Protein AF-A0A8B9MVV4-F1 (afdb_monomer)

Radius of gyration: 29.39 Å; Cα contacts (8 Å, |Δi|>4): 61; chains: 1; bounding box: 58×36×78 Å

Structure (mmCIF, N/CA/C/O backbone):
data_AF-A0A8B9MVV4-F1
#
_entry.id   AF-A0A8B9MVV4-F1
#
loop_
_atom_site.group_PDB
_atom_site.id
_atom_site.type_symbol
_atom_site.label_atom_id
_atom_site.label_alt_id
_atom_site.label_comp_id
_atom_site.label_asym_id
_atom_site.label_entity_id
_atom_site.label_seq_id
_atom_site.pdbx_PDB_ins_code
_atom_site.Cartn_x
_atom_site.Cartn_y
_atom_site.Cartn_z
_atom_site.occupancy
_atom_site.B_iso_or_equiv
_atom_site.auth_seq_id
_atom_site.auth_comp_id
_atom_site.auth_asym_id
_atom_site.auth_atom_id
_atom_site.pdbx_PDB_model_num
ATOM 1 N N . MET A 1 1 ? -21.402 -12.795 47.876 1.00 35.38 1 MET A N 1
ATOM 2 C CA . MET A 1 1 ? -22.005 -12.929 49.223 1.00 35.38 1 MET A CA 1
ATOM 3 C C . MET A 1 1 ? -21.713 -11.626 49.949 1.00 35.38 1 MET A C 1
ATOM 5 O O . MET A 1 1 ? -20.552 -11.288 50.046 1.00 35.38 1 MET A O 1
ATOM 9 N N . GLY A 1 2 ? -22.643 -10.791 50.373 1.00 35.59 2 GLY A N 1
ATOM 10 C CA . GLY A 1 2 ? -24.086 -10.889 50.418 1.00 35.59 2 GLY A CA 1
ATOM 11 C C . GLY A 1 2 ? -24.677 -9.479 50.414 1.00 35.59 2 GLY A C 1
ATOM 12 O O . GLY A 1 2 ? -23.996 -8.486 50.653 1.00 35.59 2 GLY A O 1
ATOM 13 N N . MET A 1 3 ? -25.947 -9.446 50.053 1.00 37.88 3 MET A N 1
ATOM 14 C CA . MET A 1 3 ? -26.803 -8.289 49.876 1.00 37.88 3 MET A CA 1
ATOM 15 C C . MET A 1 3 ? -27.311 -7.856 51.255 1.00 37.88 3 MET A C 1
ATOM 17 O O . MET A 1 3 ? -27.987 -8.641 51.911 1.00 37.88 3 MET A O 1
ATOM 21 N N . MET A 1 4 ? -26.998 -6.637 51.698 1.00 33.59 4 MET A N 1
ATOM 22 C CA . MET A 1 4 ? -27.640 -6.026 52.868 1.00 33.59 4 MET A CA 1
ATOM 23 C C . MET A 1 4 ? -28.359 -4.752 52.424 1.00 33.59 4 MET A C 1
ATOM 25 O O . MET A 1 4 ? -27.831 -3.645 52.463 1.00 33.59 4 MET A O 1
ATOM 29 N N . THR A 1 5 ? -29.588 -4.942 51.959 1.00 41.31 5 THR A N 1
ATOM 30 C CA . THR A 1 5 ? -30.628 -3.915 51.907 1.00 41.31 5 THR A CA 1
ATOM 31 C C . THR A 1 5 ? -31.073 -3.570 53.325 1.00 41.31 5 THR A C 1
ATOM 33 O O . THR A 1 5 ? -31.538 -4.446 54.051 1.00 41.31 5 THR A O 1
ATOM 36 N N . LEU A 1 6 ? -30.998 -2.292 53.693 1.00 39.06 6 LEU A N 1
ATOM 37 C CA . LEU A 1 6 ? -31.708 -1.724 54.837 1.00 39.06 6 LEU A CA 1
ATOM 38 C C . LEU A 1 6 ? -32.507 -0.513 54.348 1.00 39.06 6 LEU A C 1
ATOM 40 O O . LEU A 1 6 ? -31.968 0.559 54.084 1.00 39.06 6 LEU A O 1
ATOM 44 N N . LEU A 1 7 ? -33.810 -0.739 54.183 1.00 37.72 7 LEU A N 1
ATOM 45 C CA . LEU A 1 7 ? -34.827 0.281 53.955 1.00 37.72 7 LEU A CA 1
ATOM 46 C C . LEU A 1 7 ? -35.081 1.013 55.280 1.00 37.72 7 LEU A C 1
ATOM 48 O O . LEU A 1 7 ? -35.816 0.525 56.133 1.00 37.72 7 LEU A O 1
ATOM 52 N N . GLY A 1 8 ? -34.454 2.176 55.451 1.00 33.09 8 GLY A N 1
ATOM 53 C CA . GLY A 1 8 ? -34.800 3.143 56.490 1.00 33.09 8 GLY A CA 1
ATOM 54 C C . GLY A 1 8 ? -35.800 4.159 55.945 1.00 33.09 8 GLY A C 1
ATOM 55 O O . GLY A 1 8 ? -35.420 5.081 55.227 1.00 33.09 8 GLY A O 1
ATOM 56 N N . LEU A 1 9 ? -37.081 3.977 56.266 1.00 41.81 9 LEU A N 1
ATOM 57 C CA . LEU A 1 9 ? -38.145 4.948 56.010 1.00 41.81 9 LEU A CA 1
ATOM 58 C C . LEU A 1 9 ? -37.941 6.174 56.915 1.00 41.81 9 LEU A C 1
ATOM 60 O O . LEU A 1 9 ? -38.145 6.090 58.123 1.00 41.81 9 LEU A O 1
ATOM 64 N N . CYS A 1 10 ? -37.571 7.314 56.328 1.00 36.19 10 CYS A N 1
ATOM 65 C CA . CYS A 1 10 ? -37.715 8.623 56.958 1.00 36.19 10 CYS A CA 1
ATOM 66 C C . CYS A 1 10 ? -38.804 9.395 56.208 1.00 36.19 10 CYS A C 1
ATOM 68 O O . CYS A 1 10 ? -38.612 9.850 55.080 1.00 36.19 10 CYS A O 1
ATOM 70 N N . SER A 1 11 ? -39.977 9.476 56.829 1.00 40.47 11 SER A N 1
ATOM 71 C CA . SER A 1 11 ? -41.088 10.312 56.393 1.00 40.47 11 SER A CA 1
ATOM 72 C C . SER A 1 11 ? -40.770 11.781 56.664 1.00 40.47 11 SER A C 1
ATOM 74 O O . SER A 1 11 ? -40.841 12.230 57.803 1.00 40.47 11 SER A O 1
ATOM 76 N N . SER A 1 12 ? -40.515 12.553 55.613 1.00 42.12 12 SER A N 1
ATOM 77 C CA . SER A 1 12 ? -40.956 13.945 55.530 1.00 42.12 12 SER A CA 1
ATOM 78 C C . SER A 1 12 ? -41.111 14.338 54.062 1.00 42.12 12 SER A C 1
ATOM 80 O O . SER A 1 12 ? -40.261 14.104 53.206 1.00 42.12 12 SER A O 1
ATOM 82 N N . MET A 1 13 ? -42.298 14.844 53.756 1.00 46.41 13 MET A N 1
ATOM 83 C CA . MET A 1 13 ? -42.732 15.254 52.433 1.00 46.41 13 MET A CA 1
ATOM 84 C C . MET A 1 13 ? -41.881 16.417 51.917 1.00 46.41 13 MET A C 1
ATOM 86 O O . MET A 1 13 ? -41.660 17.389 52.632 1.00 46.41 13 MET A O 1
ATOM 90 N N . GLY A 1 14 ? -41.521 16.347 50.634 1.00 44.88 14 GLY A N 1
ATOM 91 C CA . GLY A 1 14 ? -41.168 17.521 49.838 1.00 44.88 14 GLY A CA 1
ATOM 92 C C . GLY A 1 14 ? -39.719 17.576 49.376 1.00 44.88 14 GLY A C 1
ATOM 93 O O . GLY A 1 14 ? -38.951 18.344 49.931 1.00 44.88 14 GLY A O 1
ATOM 94 N N . LEU A 1 15 ? -39.383 16.805 48.330 1.00 48.16 15 LEU A N 1
ATOM 95 C CA . LEU A 1 15 ? -38.441 17.190 47.251 1.00 48.16 15 LEU A CA 1
ATOM 96 C C . LEU A 1 15 ? -38.284 16.120 46.141 1.00 48.16 15 LEU A C 1
ATOM 98 O O . LEU A 1 15 ? -37.352 16.185 45.349 1.00 48.16 15 LEU A O 1
ATOM 102 N N . LEU A 1 16 ? -39.222 15.176 45.988 1.00 45.28 16 LEU A N 1
ATOM 103 C CA . LEU A 1 16 ? -39.351 14.369 44.760 1.00 45.28 16 LEU A CA 1
ATOM 104 C C . LEU A 1 16 ? -40.323 15.038 43.783 1.00 45.28 16 LEU A C 1
ATOM 106 O O . LEU A 1 16 ? -41.307 14.453 43.344 1.00 45.28 16 LEU A O 1
ATOM 110 N N . SER A 1 17 ? -40.050 16.296 43.456 1.00 45.25 17 SER A N 1
ATOM 111 C CA . SER A 1 17 ? -40.794 17.020 42.433 1.00 45.25 17 SER A CA 1
ATOM 112 C C . SER A 1 17 ? -39.793 17.609 41.458 1.00 45.25 17 SER A C 1
ATOM 114 O O . SER A 1 17 ? -39.168 18.623 41.747 1.00 45.25 17 SER A O 1
ATOM 116 N N . ARG A 1 18 ? -39.737 16.995 40.270 1.00 49.41 18 ARG A N 1
ATOM 117 C CA . ARG A 1 18 ? -39.086 17.482 39.042 1.00 49.41 18 ARG A CA 1
ATOM 118 C C . ARG A 1 18 ? -37.600 17.147 38.874 1.00 49.41 18 ARG A C 1
ATOM 120 O O . ARG A 1 18 ? -36.783 18.035 38.666 1.00 49.41 18 ARG A O 1
ATOM 127 N N . ILE A 1 19 ? -37.284 15.863 38.708 1.00 49.56 19 ILE A N 1
ATOM 128 C CA . ILE A 1 19 ? -36.393 15.540 37.584 1.00 49.56 19 ILE A CA 1
ATOM 129 C C . ILE A 1 19 ? -37.280 15.697 36.349 1.00 49.56 19 ILE A C 1
ATOM 131 O O . ILE A 1 19 ? -37.978 14.766 35.952 1.00 49.56 19 ILE A O 1
ATOM 135 N N . SER A 1 20 ? -37.369 16.916 35.805 1.00 53.00 20 SER A N 1
ATOM 136 C CA . SER A 1 20 ? -37.870 17.040 34.445 1.00 53.00 20 SER A CA 1
ATOM 137 C C . SER A 1 20 ? -36.875 16.259 33.602 1.00 53.00 20 SER A C 1
ATOM 139 O O . SER A 1 20 ? -35.689 16.583 33.549 1.00 53.00 20 SER A O 1
ATOM 141 N N . VAL A 1 21 ? -37.327 15.151 33.021 1.00 55.59 21 VAL A N 1
ATOM 142 C CA . VAL A 1 21 ? -36.571 14.485 31.970 1.00 55.59 21 VAL A CA 1
ATOM 143 C C . VAL A 1 21 ? -36.542 15.494 30.832 1.00 55.59 21 VAL A C 1
ATOM 145 O O . VAL A 1 21 ? -37.480 15.608 30.046 1.00 55.59 21 VAL A O 1
ATOM 148 N N . THR A 1 22 ? -35.525 16.351 30.842 1.00 55.16 22 THR A N 1
ATOM 149 C CA . THR A 1 22 ? -35.346 17.335 29.790 1.00 55.16 22 THR A CA 1
ATOM 150 C C . THR A 1 22 ? -35.093 16.559 28.499 1.00 55.16 22 THR A C 1
ATOM 152 O O . THR A 1 22 ? -34.441 15.510 28.533 1.00 55.16 22 THR A O 1
ATOM 155 N N . PRO A 1 23 ? -35.574 17.033 27.341 1.00 59.12 23 PRO A N 1
ATOM 156 C CA . PRO A 1 23 ? -35.269 16.388 26.067 1.00 59.12 23 PRO A CA 1
ATOM 157 C C . PRO A 1 23 ? -33.750 16.238 25.852 1.00 59.12 23 PRO A C 1
ATOM 159 O O . PRO A 1 23 ? -33.318 15.260 25.252 1.00 59.12 23 PRO A O 1
ATOM 162 N N . ALA A 1 24 ? -32.934 17.121 26.445 1.00 59.62 24 ALA A N 1
ATOM 163 C CA . ALA A 1 24 ? -31.477 17.001 26.491 1.00 59.62 24 ALA A CA 1
ATOM 164 C C . ALA A 1 24 ? -30.989 15.751 27.254 1.00 59.62 24 ALA A C 1
ATOM 166 O O . ALA A 1 24 ? -30.082 15.066 26.786 1.00 59.62 24 ALA A O 1
ATOM 167 N N . SER A 1 25 ? -31.613 15.404 28.386 1.00 62.97 25 SER A N 1
ATOM 168 C CA . SER A 1 25 ? -31.305 14.184 29.147 1.00 62.97 25 SER A CA 1
ATOM 169 C C . SER A 1 25 ? -31.607 12.914 28.342 1.00 62.97 25 SER A C 1
ATOM 171 O O . SER A 1 25 ? -30.792 11.996 28.334 1.00 62.97 25 SER A O 1
ATOM 173 N N . CYS A 1 26 ? -32.725 12.870 27.606 1.00 61.00 26 CYS A N 1
ATOM 174 C CA . CYS A 1 26 ? -33.026 11.753 26.699 1.00 61.00 26 CYS A CA 1
ATOM 175 C C . CYS A 1 26 ? -32.050 11.672 25.517 1.00 61.00 26 CYS A C 1
ATOM 177 O O . CYS A 1 26 ? -31.640 10.579 25.134 1.00 61.00 26 CYS A O 1
ATOM 179 N N . VAL A 1 27 ? -31.651 12.815 24.952 1.00 61.66 27 VAL A N 1
ATOM 180 C CA . VAL A 1 27 ? -30.677 12.878 23.852 1.00 61.66 27 VAL A CA 1
ATOM 181 C C . VAL A 1 27 ? -29.310 12.346 24.292 1.00 61.66 27 VAL A C 1
ATOM 183 O O . VAL A 1 27 ? -28.719 11.536 23.583 1.00 61.66 27 VAL A O 1
ATOM 186 N N . MET A 1 28 ? -28.835 12.710 25.486 1.00 64.38 28 MET A N 1
ATOM 187 C CA . MET A 1 28 ? -27.584 12.177 26.045 1.00 64.38 28 MET A CA 1
ATOM 188 C C . MET A 1 28 ? -27.641 10.661 26.264 1.00 64.38 28 MET A C 1
ATOM 190 O O . MET A 1 28 ? -26.665 9.964 25.995 1.00 64.38 28 MET A O 1
ATOM 194 N N . ILE A 1 29 ? -28.795 10.132 26.683 1.00 64.38 29 ILE A N 1
ATOM 195 C CA . ILE A 1 29 ? -29.003 8.684 26.803 1.00 64.38 29 ILE A CA 1
ATOM 196 C C . ILE A 1 29 ? -28.882 8.013 25.428 1.00 64.38 29 ILE A C 1
ATOM 198 O O . ILE A 1 29 ? -28.180 7.013 25.324 1.00 64.38 29 ILE A O 1
ATOM 202 N N . LEU A 1 30 ? -29.464 8.579 24.361 1.00 61.25 30 LEU A N 1
ATOM 203 C CA . LEU A 1 30 ? -29.365 8.038 22.994 1.00 61.25 30 LEU A CA 1
ATOM 204 C C . LEU A 1 30 ? -27.920 7.975 22.462 1.00 61.25 30 LEU A C 1
ATOM 206 O O . LEU A 1 30 ? -27.578 7.016 21.766 1.00 61.25 30 LEU A O 1
ATOM 210 N N . PHE A 1 31 ? -27.070 8.947 22.812 1.00 60.59 31 PHE A N 1
ATOM 211 C CA . PHE A 1 31 ? -25.642 8.929 22.465 1.00 60.59 31 PHE A CA 1
ATOM 212 C C . PHE A 1 31 ? -24.868 7.812 23.185 1.00 60.59 31 PHE A C 1
ATOM 214 O O . PHE A 1 31 ? -23.970 7.223 22.589 1.00 60.59 31 PHE A O 1
ATOM 221 N N . LEU A 1 32 ? -25.238 7.467 24.424 1.00 60.16 32 LEU A N 1
ATOM 222 C CA . LEU A 1 32 ? -24.578 6.410 25.202 1.00 60.16 32 LEU A CA 1
ATOM 223 C C . LEU A 1 32 ? -24.934 4.988 24.729 1.00 60.16 32 LEU A C 1
ATOM 225 O O . LEU A 1 32 ? -24.124 4.076 24.883 1.00 60.16 32 LEU A O 1
ATOM 229 N N . VAL A 1 33 ? -26.117 4.774 24.135 1.00 60.88 33 VAL A N 1
ATOM 230 C CA . VAL A 1 33 ? -26.558 3.430 23.691 1.00 60.88 33 VAL A CA 1
ATOM 231 C C . VAL A 1 33 ? -26.022 3.034 22.312 1.00 60.88 33 VAL A C 1
ATOM 233 O O . VAL A 1 33 ? -26.017 1.852 21.970 1.00 60.88 33 VAL A O 1
ATOM 236 N N . LYS A 1 34 ? -25.564 3.993 21.500 1.00 58.06 34 LYS A N 1
ATOM 237 C CA . LYS A 1 34 ? -25.038 3.733 20.151 1.00 58.06 34 LYS A CA 1
ATOM 238 C C . LYS A 1 34 ? -23.518 3.592 20.177 1.00 58.06 34 LYS A C 1
ATOM 240 O O . LYS A 1 34 ? -22.800 4.411 19.615 1.00 58.06 34 LYS A O 1
ATOM 245 N N . GLN A 1 35 ? -23.023 2.521 20.791 1.00 60.00 35 GLN A N 1
ATOM 246 C CA . GLN A 1 35 ? -21.627 2.125 20.609 1.00 60.00 35 GLN A CA 1
ATOM 247 C C . GLN A 1 35 ? -21.436 1.675 19.154 1.00 60.00 35 GLN A C 1
ATOM 249 O O . GLN A 1 35 ? -21.856 0.586 18.760 1.00 60.00 35 GLN A O 1
ATOM 254 N N . ALA A 1 36 ? -20.869 2.549 18.321 1.00 64.06 36 ALA A N 1
ATOM 255 C CA . ALA A 1 36 ? -20.429 2.177 16.983 1.00 64.06 36 ALA A CA 1
ATOM 256 C C . ALA A 1 36 ? -19.365 1.070 17.093 1.00 64.06 36 ALA A C 1
ATOM 258 O O . ALA A 1 36 ? -18.627 1.013 18.076 1.00 64.06 36 ALA A O 1
ATOM 259 N N . LYS A 1 37 ? -19.273 0.185 16.092 1.00 68.00 37 LYS A N 1
ATOM 260 C CA . LYS A 1 37 ? -18.254 -0.880 16.012 1.00 68.00 37 LYS A CA 1
ATOM 261 C C . LYS A 1 37 ? -16.846 -0.293 15.773 1.00 68.00 37 LYS A C 1
ATOM 263 O O . LYS A 1 37 ? -16.243 -0.544 14.734 1.00 68.00 37 LYS A O 1
ATOM 268 N N . GLY A 1 38 ? -16.335 0.504 16.712 1.00 76.44 38 GLY A N 1
ATOM 269 C CA . GLY A 1 38 ? -15.032 1.170 16.623 1.00 76.44 38 GLY A CA 1
ATOM 270 C C . GLY A 1 38 ? -13.880 0.179 16.497 1.00 76.44 38 GLY A C 1
ATOM 271 O O . GLY A 1 38 ? -12.992 0.382 15.682 1.00 76.44 38 GLY A O 1
ATOM 272 N N . SER A 1 39 ? -13.966 -0.963 17.182 1.00 84.56 39 SER A N 1
ATOM 273 C CA . SER A 1 39 ? -12.913 -1.985 17.163 1.00 84.56 39 SER A CA 1
ATOM 274 C C . SER A 1 39 ? -12.649 -2.588 15.778 1.00 84.56 39 SER A C 1
ATOM 276 O O . SER A 1 39 ? -11.508 -2.926 15.469 1.00 84.56 39 SER A O 1
ATOM 278 N N . LEU A 1 40 ? -13.673 -2.712 14.922 1.00 88.50 40 LEU A N 1
ATOM 279 C CA . LEU A 1 40 ? -13.488 -3.187 13.547 1.00 88.50 40 LEU A CA 1
ATOM 280 C C . LEU A 1 40 ? -12.790 -2.128 12.692 1.00 88.50 40 LEU A C 1
ATOM 282 O O . LEU A 1 40 ? -11.856 -2.453 11.967 1.00 88.50 40 LEU A O 1
ATOM 286 N N . LEU A 1 41 ? -13.231 -0.871 12.803 1.00 90.69 41 LEU A N 1
ATOM 287 C CA . LEU A 1 41 ? -12.627 0.247 12.085 1.00 90.69 41 LEU A CA 1
ATOM 288 C C . LEU A 1 41 ? -11.159 0.419 12.484 1.00 90.69 41 LEU A C 1
ATOM 290 O O . LEU A 1 41 ? -10.300 0.452 11.614 1.00 90.69 41 LEU A O 1
ATOM 294 N N . GLU A 1 42 ? -10.870 0.453 13.785 1.00 92.50 42 GLU A N 1
ATOM 295 C CA . GLU A 1 42 ? -9.512 0.567 14.321 1.00 92.50 42 GLU A CA 1
ATOM 296 C C . GLU A 1 42 ? -8.604 -0.552 13.802 1.00 92.50 42 GLU A C 1
ATOM 298 O O . GLU A 1 42 ? -7.510 -0.280 13.304 1.00 92.50 42 GLU A O 1
ATOM 303 N N . LYS A 1 43 ? -9.078 -1.805 13.844 1.00 9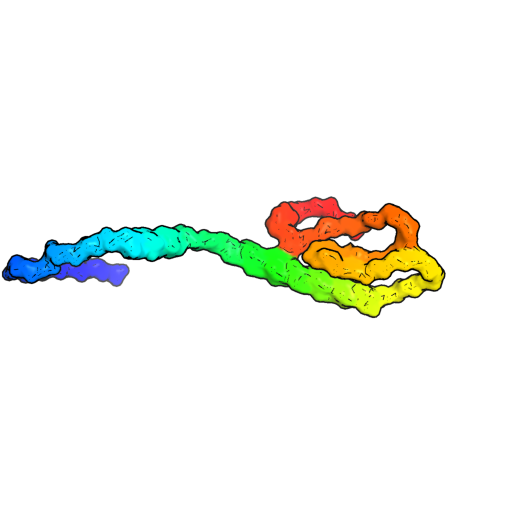1.94 43 LYS A N 1
ATOM 304 C CA . LYS A 1 43 ? -8.331 -2.954 13.320 1.00 91.94 43 LYS A CA 1
ATOM 305 C C . LYS A 1 43 ? -8.083 -2.832 11.814 1.00 91.94 43 LYS A C 1
ATOM 307 O O . LYS A 1 43 ? -6.948 -2.994 11.377 1.00 91.94 43 LYS A O 1
ATOM 312 N N . THR A 1 44 ? -9.107 -2.521 11.019 1.00 93.12 44 THR A N 1
ATOM 313 C CA . THR A 1 44 ? -8.963 -2.365 9.563 1.00 93.12 44 THR A CA 1
ATOM 314 C C . THR A 1 44 ? -8.041 -1.200 9.202 1.00 93.12 44 THR A C 1
ATOM 316 O O . THR A 1 44 ? -7.236 -1.332 8.287 1.00 93.12 44 THR A O 1
ATOM 319 N N . THR A 1 45 ? -8.090 -0.081 9.929 1.00 95.88 45 THR A N 1
ATOM 320 C CA . THR A 1 45 ? -7.175 1.051 9.724 1.00 95.88 45 THR A CA 1
ATOM 321 C C . THR A 1 45 ? -5.729 0.680 10.051 1.00 95.88 45 THR A C 1
ATOM 323 O O . THR A 1 45 ? -4.822 1.051 9.303 1.00 95.88 45 THR A O 1
ATOM 326 N N . ALA A 1 46 ? -5.499 -0.070 11.132 1.00 96.75 46 ALA A N 1
ATOM 327 C CA . ALA A 1 46 ? -4.167 -0.547 11.489 1.00 96.75 46 ALA A CA 1
ATOM 328 C C . ALA A 1 46 ? -3.593 -1.489 10.414 1.00 96.75 46 ALA A C 1
ATOM 330 O O . ALA A 1 46 ? -2.464 -1.282 9.963 1.00 96.75 46 ALA A O 1
ATOM 331 N N . GLU A 1 47 ? -4.379 -2.465 9.948 1.00 96.50 47 GLU A N 1
ATOM 332 C CA . GLU A 1 47 ? -3.969 -3.389 8.881 1.00 96.50 47 GLU A CA 1
ATOM 333 C C . GLU A 1 47 ? -3.778 -2.672 7.532 1.00 96.50 47 GLU A C 1
ATOM 335 O O . GLU A 1 47 ? -2.814 -2.953 6.823 1.00 96.50 47 GLU A O 1
ATOM 340 N N . TRP A 1 48 ? -4.621 -1.689 7.191 1.00 97.62 48 TRP A N 1
ATOM 341 C CA . TRP A 1 48 ? -4.437 -0.856 5.992 1.00 97.62 48 TRP A CA 1
ATOM 342 C C . TRP A 1 48 ? -3.113 -0.093 6.037 1.00 97.62 48 TRP A C 1
ATOM 344 O O . TRP A 1 48 ? -2.370 -0.064 5.054 1.00 97.62 48 TRP A O 1
ATOM 354 N N . ASN A 1 49 ? -2.780 0.499 7.188 1.00 98.31 49 ASN A N 1
ATOM 355 C CA . ASN A 1 49 ? -1.522 1.220 7.335 1.00 98.31 49 ASN A CA 1
ATOM 356 C C . ASN A 1 49 ? -0.324 0.270 7.220 1.00 98.31 49 ASN A C 1
ATOM 358 O O . ASN A 1 49 ? 0.662 0.610 6.570 1.00 98.31 49 ASN A O 1
ATOM 362 N N . LYS A 1 50 ? -0.418 -0.932 7.796 1.00 98.19 50 LYS A N 1
ATOM 363 C CA . LYS A 1 50 ? 0.606 -1.969 7.645 1.00 98.19 50 LYS A CA 1
ATOM 364 C C . LYS A 1 50 ? 0.795 -2.369 6.177 1.00 98.19 50 LYS A C 1
ATOM 366 O O . LYS A 1 50 ? 1.918 -2.299 5.686 1.00 98.19 50 LYS A O 1
ATOM 371 N N . TYR A 1 51 ? -0.289 -2.679 5.463 1.00 97.94 51 TYR A N 1
ATOM 372 C CA . TYR A 1 51 ? -0.262 -3.007 4.032 1.00 97.94 51 TYR A CA 1
ATOM 373 C C . TYR A 1 51 ? 0.372 -1.888 3.193 1.00 97.94 51 TYR A C 1
ATOM 375 O O . TYR A 1 51 ? 1.209 -2.141 2.328 1.00 97.94 51 TYR A O 1
ATOM 383 N N . LYS A 1 52 ? 0.037 -0.626 3.492 1.00 98.38 52 LYS A N 1
ATOM 384 C CA . LYS A 1 52 ? 0.663 0.540 2.860 1.00 98.38 52 LYS A CA 1
ATOM 385 C C . LYS A 1 52 ? 2.179 0.557 3.071 1.00 98.38 52 LYS A C 1
ATOM 387 O O . LYS A 1 52 ? 2.913 0.780 2.113 1.00 98.38 52 LYS A O 1
ATOM 392 N N . GLN A 1 53 ? 2.660 0.348 4.299 1.00 98.44 53 GLN A N 1
ATOM 393 C CA . GLN A 1 53 ? 4.104 0.345 4.572 1.00 98.44 53 GLN A CA 1
ATOM 394 C C . GLN A 1 53 ? 4.820 -0.804 3.854 1.00 98.44 53 GLN A C 1
ATOM 396 O O . GLN A 1 53 ? 5.892 -0.596 3.291 1.00 98.44 53 GLN A O 1
ATOM 401 N N . GLU A 1 54 ? 4.216 -1.993 3.827 1.00 97.88 54 GLU A N 1
ATOM 402 C CA . GLU A 1 54 ? 4.743 -3.149 3.093 1.00 97.88 54 GLU A CA 1
ATOM 403 C C . GLU A 1 54 ? 4.835 -2.865 1.587 1.00 97.88 54 GLU A C 1
ATOM 405 O O . GLU A 1 54 ? 5.867 -3.142 0.977 1.00 97.88 54 GLU A O 1
ATOM 410 N N . CYS A 1 55 ? 3.815 -2.226 1.006 1.00 98.00 55 CYS A N 1
ATOM 411 C CA . CYS A 1 55 ? 3.839 -1.776 -0.384 1.00 98.00 55 CYS A CA 1
ATOM 412 C C . CYS A 1 55 ? 4.981 -0.787 -0.655 1.00 98.00 55 CYS A C 1
ATOM 414 O O . CYS A 1 55 ? 5.770 -0.984 -1.574 1.00 98.00 55 CYS A O 1
ATOM 416 N N . LEU A 1 56 ? 5.107 0.267 0.159 1.00 97.94 56 LEU A N 1
ATOM 417 C CA . LEU A 1 56 ? 6.145 1.285 -0.035 1.00 97.94 56 LEU A CA 1
ATOM 418 C C . LEU A 1 56 ? 7.553 0.692 0.068 1.00 97.94 56 LEU A C 1
ATOM 420 O O . LEU A 1 56 ? 8.426 1.038 -0.727 1.00 97.94 56 LEU A O 1
ATOM 424 N N . LYS A 1 57 ? 7.755 -0.236 1.006 1.00 98.00 57 LYS A N 1
ATOM 425 C CA . LYS A 1 57 ? 9.008 -0.975 1.135 1.00 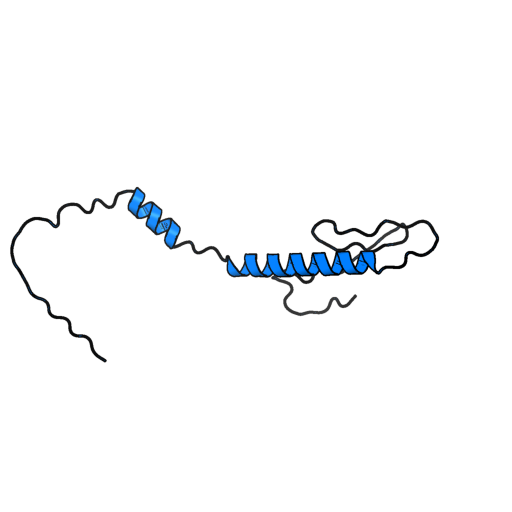98.00 57 LYS A CA 1
ATOM 426 C C . LYS A 1 57 ? 9.293 -1.814 -0.114 1.00 98.00 57 LYS A C 1
ATOM 428 O O . LYS A 1 57 ? 10.385 -1.720 -0.663 1.00 98.00 57 LYS A O 1
ATOM 433 N N . MET A 1 58 ? 8.311 -2.581 -0.592 1.00 96.06 58 MET A N 1
ATOM 434 C CA . MET A 1 58 ? 8.437 -3.388 -1.811 1.00 96.06 58 MET A CA 1
ATOM 435 C C . MET A 1 58 ? 8.818 -2.529 -3.021 1.00 96.06 58 MET A C 1
ATOM 437 O O . MET A 1 58 ? 9.716 -2.895 -3.772 1.00 96.06 58 MET A O 1
ATOM 441 N N . LEU A 1 59 ? 8.171 -1.374 -3.195 1.00 96.19 59 LEU A N 1
ATOM 442 C CA . LEU A 1 59 ? 8.467 -0.449 -4.288 1.00 96.19 59 LEU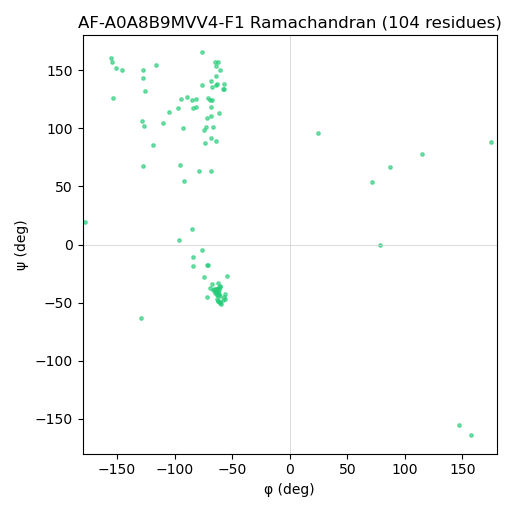 A CA 1
ATOM 443 C C . LEU A 1 59 ? 9.891 0.108 -4.202 1.00 96.19 59 LEU A C 1
ATOM 445 O O . LEU A 1 59 ? 10.556 0.233 -5.224 1.00 96.19 59 LEU A O 1
ATOM 449 N N . GLN A 1 60 ? 10.374 0.403 -2.993 1.00 95.94 60 GLN A N 1
ATOM 450 C CA . GLN A 1 60 ? 11.737 0.885 -2.773 1.00 95.94 60 GLN A CA 1
ATOM 451 C C . GLN A 1 60 ? 12.797 -0.195 -3.041 1.00 95.94 60 GLN A C 1
ATOM 453 O O . GLN A 1 60 ? 13.876 0.116 -3.542 1.00 95.94 60 GLN A O 1
ATOM 458 N N . GLU A 1 61 ? 12.510 -1.446 -2.686 1.00 95.75 61 GLU A N 1
ATOM 459 C CA . GLU A 1 61 ? 13.423 -2.584 -2.858 1.00 95.75 61 GLU A CA 1
ATOM 460 C C . GLU A 1 61 ? 13.356 -3.197 -4.271 1.00 95.75 61 GLU A C 1
ATOM 462 O O . GLU A 1 61 ? 14.211 -4.007 -4.630 1.00 95.75 61 GLU A O 1
ATOM 467 N N . SER A 1 62 ? 12.371 -2.811 -5.088 1.00 92.44 62 SER A N 1
ATOM 468 C CA . SER A 1 62 ? 12.189 -3.333 -6.444 1.00 92.44 62 SER A CA 1
ATOM 469 C C . SER A 1 62 ? 13.270 -2.825 -7.395 1.00 92.44 62 SER A C 1
ATOM 471 O O . SER A 1 62 ? 13.450 -1.623 -7.585 1.00 92.44 62 SER A O 1
ATOM 473 N N . THR A 1 63 ? 13.946 -3.750 -8.071 1.00 87.75 63 THR A N 1
ATOM 474 C CA . THR A 1 63 ? 14.796 -3.433 -9.220 1.00 87.75 63 THR A CA 1
ATOM 475 C C . THR A 1 63 ? 13.945 -3.375 -10.480 1.00 87.75 63 THR A C 1
ATOM 477 O O . THR A 1 63 ? 13.255 -4.341 -10.803 1.00 8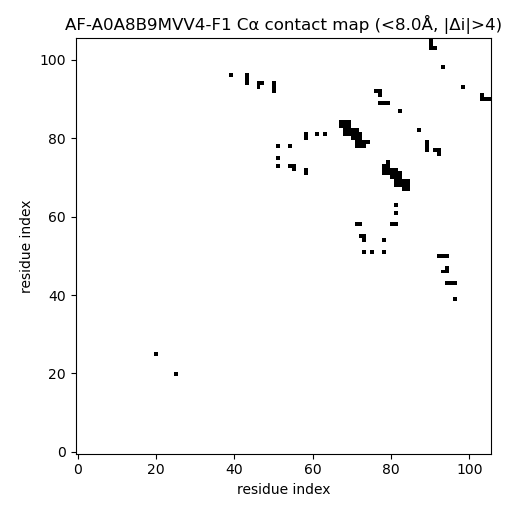7.75 63 THR A O 1
ATOM 480 N N . VAL A 1 64 ? 13.995 -2.253 -11.192 1.00 85.31 64 VAL A N 1
ATOM 481 C CA . VAL A 1 64 ? 13.245 -2.057 -12.434 1.00 85.31 64 VAL A CA 1
ATOM 482 C C . VAL A 1 64 ? 14.134 -2.416 -13.623 1.00 85.31 64 VAL A C 1
ATOM 484 O O . VAL A 1 64 ? 15.240 -1.886 -13.749 1.00 85.31 64 VAL A O 1
ATOM 487 N N . ASP A 1 65 ? 13.654 -3.319 -14.479 1.00 80.19 65 ASP A N 1
ATOM 488 C CA . ASP A 1 65 ? 14.352 -3.710 -15.705 1.00 80.19 65 ASP A CA 1
ATOM 489 C C . ASP A 1 65 ? 14.483 -2.538 -16.684 1.00 80.19 65 ASP A C 1
ATOM 491 O O . ASP A 1 65 ? 13.670 -1.613 -16.713 1.00 80.19 65 ASP A O 1
ATOM 495 N N . THR A 1 66 ? 15.512 -2.583 -17.530 1.00 84.75 66 THR A N 1
ATOM 496 C CA . THR A 1 66 ? 15.740 -1.558 -18.549 1.00 84.75 66 THR A CA 1
ATOM 497 C C . THR A 1 66 ? 14.652 -1.622 -19.626 1.00 84.75 66 THR A C 1
ATOM 499 O O . THR A 1 66 ? 14.503 -2.619 -20.328 1.00 84.75 66 THR A O 1
ATOM 502 N N . GLY A 1 67 ? 13.873 -0.548 -19.790 1.00 88.19 67 GLY A N 1
ATOM 503 C CA . GLY A 1 67 ? 12.811 -0.503 -20.796 1.00 88.19 67 GLY A CA 1
ATOM 504 C C . GLY A 1 67 ? 11.716 0.515 -20.493 1.00 88.19 67 GLY A C 1
ATOM 505 O O . GLY A 1 67 ? 11.894 1.420 -19.685 1.00 88.19 67 GLY A O 1
ATOM 506 N N . ILE A 1 68 ? 10.576 0.380 -21.175 1.00 92.50 68 ILE A N 1
ATOM 507 C CA . ILE A 1 68 ? 9.369 1.159 -20.876 1.00 92.50 68 ILE A CA 1
ATOM 508 C C . ILE A 1 68 ? 8.553 0.388 -19.842 1.00 92.50 68 ILE A C 1
ATOM 510 O O . ILE A 1 68 ? 8.204 -0.771 -20.061 1.00 92.50 68 ILE A O 1
ATOM 514 N N . HIS A 1 69 ? 8.210 1.055 -18.749 1.00 93.50 69 HIS A N 1
ATOM 515 C CA . HIS A 1 69 ? 7.450 0.494 -17.637 1.00 93.50 69 HIS A CA 1
ATOM 516 C C . HIS A 1 69 ? 6.537 1.556 -17.019 1.00 93.50 69 HIS A C 1
ATOM 518 O O . HIS A 1 69 ? 6.854 2.749 -17.007 1.00 93.50 69 HIS A O 1
ATOM 524 N N . CYS A 1 70 ? 5.407 1.111 -16.480 1.00 93.69 70 CYS A N 1
ATOM 525 C CA . CYS A 1 70 ? 4.558 1.890 -15.596 1.00 93.69 70 CYS A CA 1
ATOM 526 C C . CYS A 1 70 ? 5.198 1.951 -14.202 1.00 93.69 70 CYS A C 1
ATOM 528 O O . CYS A 1 70 ? 5.707 0.949 -13.695 1.00 93.69 70 CYS A O 1
ATOM 530 N N . ASN A 1 71 ? 5.175 3.132 -13.583 1.00 94.50 71 ASN A N 1
ATOM 531 C CA . ASN A 1 71 ? 5.717 3.316 -12.240 1.00 94.50 71 ASN A CA 1
ATOM 532 C C . ASN A 1 71 ? 4.879 2.555 -11.212 1.00 94.50 71 ASN A C 1
ATOM 534 O O .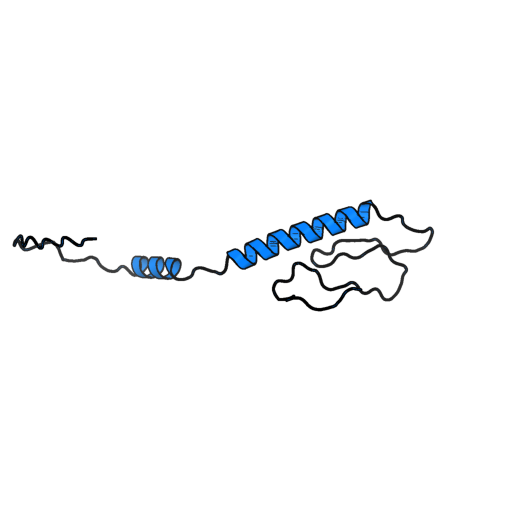 ASN A 1 71 ? 3.651 2.655 -11.222 1.00 94.50 71 ASN A O 1
ATOM 538 N N . GLY A 1 72 ? 5.550 1.866 -10.292 1.00 95.69 72 GLY A N 1
ATOM 539 C CA . GLY A 1 72 ? 4.884 1.301 -9.130 1.00 95.69 72 GLY A CA 1
ATOM 540 C C . GLY A 1 72 ? 4.388 2.398 -8.184 1.00 95.69 72 GLY A C 1
ATOM 541 O O . GLY A 1 72 ? 5.041 3.430 -8.006 1.00 95.69 72 GLY A O 1
ATOM 542 N N . THR A 1 73 ? 3.204 2.206 -7.607 1.00 96.94 73 THR A N 1
ATOM 543 C CA . THR A 1 73 ? 2.542 3.201 -6.758 1.00 96.94 73 THR A CA 1
ATOM 544 C C . THR A 1 73 ? 1.581 2.553 -5.768 1.00 96.94 73 THR A C 1
ATOM 546 O O . THR A 1 73 ? 1.065 1.461 -5.991 1.00 96.94 73 THR A O 1
ATOM 549 N N . PHE A 1 74 ? 1.300 3.259 -4.676 1.00 97.94 74 PHE A N 1
ATOM 550 C CA . PHE A 1 74 ? 0.198 2.933 -3.782 1.00 97.94 74 PHE A CA 1
ATOM 551 C C . PHE A 1 74 ? -0.936 3.937 -4.005 1.00 97.94 74 PHE A C 1
ATOM 553 O O . PHE A 1 74 ? -0.788 5.120 -3.696 1.00 97.94 74 PHE A O 1
ATOM 560 N N . ASP A 1 75 ? -2.076 3.476 -4.518 1.00 97.00 75 ASP A N 1
ATOM 561 C CA . ASP A 1 75 ? -3.206 4.336 -4.912 1.00 97.00 75 ASP A CA 1
ATOM 562 C C . ASP A 1 75 ? -4.161 4.687 -3.753 1.00 97.00 75 ASP A C 1
ATOM 564 O O . ASP A 1 75 ? -5.242 5.227 -3.974 1.00 97.00 75 ASP A O 1
ATOM 568 N N . GLN A 1 76 ? -3.728 4.431 -2.512 1.00 97.00 76 GLN A N 1
ATOM 569 C CA . GLN A 1 76 ? -4.504 4.512 -1.265 1.00 97.00 76 GLN A CA 1
ATOM 570 C C . GLN A 1 76 ? -5.438 3.318 -1.011 1.00 97.00 76 GLN A C 1
ATOM 572 O O . GLN A 1 76 ? -6.058 3.259 0.054 1.00 97.00 76 GLN A O 1
ATOM 577 N N . PHE A 1 77 ? -5.477 2.338 -1.914 1.00 96.44 77 PHE A N 1
ATOM 578 C CA . PHE A 1 77 ? -6.244 1.108 -1.768 1.00 96.44 77 PHE A CA 1
ATOM 579 C C . PHE A 1 77 ? -5.367 -0.133 -2.023 1.00 96.44 77 PHE A C 1
ATOM 581 O O . PHE A 1 77 ? -5.099 -0.892 -1.094 1.00 96.44 77 PHE A O 1
ATOM 588 N N . VAL A 1 78 ? -4.836 -0.317 -3.233 1.00 97.25 78 VAL A N 1
ATOM 589 C CA . VAL A 1 78 ? -4.006 -1.475 -3.605 1.00 97.25 78 VAL A CA 1
ATOM 590 C C . VAL A 1 78 ? -2.582 -1.046 -3.963 1.00 97.25 78 VAL A C 1
ATOM 592 O O . VAL A 1 78 ? -2.309 0.092 -4.350 1.00 97.25 78 VAL A O 1
ATOM 595 N N . CYS A 1 79 ? -1.640 -1.972 -3.793 1.00 97.88 79 CYS A N 1
ATOM 596 C CA . CYS A 1 79 ? -0.264 -1.801 -4.232 1.00 97.88 79 CYS A CA 1
ATOM 597 C C . CYS A 1 79 ? -0.112 -2.170 -5.713 1.00 97.88 79 CYS A C 1
ATOM 599 O O . CYS A 1 79 ? -0.304 -3.329 -6.077 1.00 97.88 79 CYS A O 1
ATOM 601 N N . TRP A 1 80 ? 0.277 -1.210 -6.549 1.00 97.06 80 TRP A N 1
ATOM 602 C CA . TRP A 1 80 ? 0.616 -1.434 -7.952 1.00 97.06 80 TRP A CA 1
ATOM 603 C C . TRP A 1 80 ? 2.133 -1.581 -8.105 1.00 97.06 80 TRP A C 1
ATOM 605 O O . TRP A 1 80 ? 2.851 -0.624 -7.808 1.00 97.06 80 TRP A O 1
ATOM 615 N N . PRO A 1 81 ? 2.654 -2.731 -8.566 1.00 95.69 81 PRO A N 1
ATOM 616 C CA . PRO A 1 81 ? 4.082 -2.899 -8.807 1.00 95.69 81 PRO A CA 1
ATOM 617 C C . PRO A 1 81 ? 4.518 -2.205 -10.105 1.00 95.69 81 PRO A C 1
ATOM 619 O O . PRO A 1 81 ? 3.700 -1.880 -10.972 1.00 95.69 81 PRO A O 1
ATOM 622 N N . TYR A 1 82 ? 5.830 -2.036 -10.274 1.00 95.69 82 TYR A N 1
ATOM 623 C CA . TYR A 1 82 ? 6.390 -1.731 -11.590 1.00 95.69 82 TYR A CA 1
ATOM 624 C C . TYR A 1 82 ? 5.996 -2.827 -12.579 1.00 95.69 82 TYR A C 1
ATOM 626 O O . TYR A 1 82 ? 6.071 -4.016 -12.267 1.00 95.69 82 TYR A O 1
ATOM 634 N N . SER A 1 83 ? 5.548 -2.431 -13.765 1.00 93.81 83 SER A N 1
ATOM 635 C CA . SER A 1 83 ? 5.020 -3.372 -14.755 1.00 93.81 83 SER A CA 1
ATOM 636 C C . SER A 1 83 ? 5.236 -2.874 -16.184 1.00 93.81 83 SER A C 1
ATOM 638 O O . SER A 1 83 ? 5.292 -1.662 -16.410 1.00 93.81 83 SER A O 1
ATOM 640 N N . PRO A 1 84 ? 5.360 -3.771 -17.176 1.00 93.50 84 PRO A N 1
ATOM 641 C CA . PRO A 1 84 ? 5.304 -3.387 -18.581 1.00 93.50 84 PRO A CA 1
ATOM 642 C C . PRO A 1 84 ? 3.936 -2.789 -18.952 1.00 93.50 84 PRO A C 1
ATOM 644 O O . PRO A 1 84 ? 2.933 -3.102 -18.306 1.00 93.50 84 PRO A O 1
ATOM 647 N N . PRO A 1 85 ? 3.850 -1.982 -20.024 1.00 93.75 85 PRO A N 1
ATOM 648 C CA . PRO A 1 85 ? 2.571 -1.503 -20.535 1.00 93.75 85 PRO A CA 1
ATOM 649 C C . PRO A 1 85 ? 1.643 -2.664 -20.917 1.00 93.75 85 PRO A C 1
ATOM 651 O O . PRO A 1 85 ? 2.056 -3.587 -21.620 1.00 93.75 85 PRO A O 1
ATOM 654 N N . GLY A 1 86 ? 0.377 -2.599 -20.504 1.00 93.38 86 GLY A N 1
ATOM 655 C CA . GLY A 1 86 ? -0.623 -3.617 -20.824 1.00 93.38 86 GLY A CA 1
ATOM 656 C C . GLY A 1 86 ? -1.650 -3.810 -19.712 1.00 93.38 86 GLY A C 1
ATOM 657 O O . GLY A 1 86 ? -1.894 -2.906 -18.914 1.00 93.38 86 GLY A O 1
ATOM 658 N N . ASN A 1 87 ? -2.254 -5.000 -19.672 1.00 94.75 87 ASN A N 1
ATOM 659 C CA . ASN A 1 87 ? -3.169 -5.389 -18.602 1.00 94.75 87 ASN A CA 1
ATOM 660 C C . ASN A 1 87 ? -2.385 -5.872 -17.381 1.00 94.75 87 ASN A C 1
ATOM 662 O O . ASN A 1 87 ? -1.603 -6.816 -17.477 1.00 94.75 87 ASN A O 1
ATOM 666 N N . VAL A 1 88 ? -2.654 -5.255 -16.233 1.00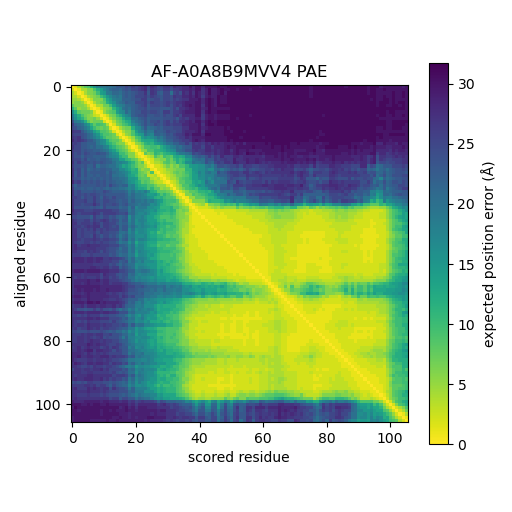 93.44 88 VAL A N 1
ATOM 667 C CA . VAL A 1 88 ? -2.040 -5.584 -14.945 1.00 93.44 88 VAL A CA 1
ATOM 668 C C . VAL A 1 88 ? -3.153 -5.846 -13.940 1.00 93.44 88 VAL A C 1
ATOM 670 O O . VAL A 1 88 ? -4.097 -5.064 -13.831 1.00 93.44 88 VAL A O 1
ATOM 673 N N . SER A 1 89 ? -3.044 -6.947 -13.207 1.00 94.56 89 SER A N 1
ATOM 674 C CA . SER A 1 89 ? -3.942 -7.302 -12.111 1.00 94.56 89 SER A CA 1
ATOM 675 C C . SER A 1 89 ? -3.122 -7.599 -10.866 1.00 94.56 89 SER A C 1
ATOM 677 O O . SER A 1 89 ? -2.049 -8.191 -10.953 1.00 94.56 89 SER A O 1
ATOM 679 N N . VAL A 1 90 ? -3.650 -7.209 -9.715 1.00 94.88 90 VAL A N 1
ATOM 680 C CA . VAL A 1 90 ? -3.030 -7.395 -8.403 1.00 94.88 90 VAL A CA 1
ATOM 681 C C . VAL A 1 90 ? -4.032 -8.081 -7.475 1.00 94.88 90 VAL A C 1
ATOM 683 O O . VAL A 1 90 ? -5.240 -7.909 -7.666 1.00 94.88 90 VAL A O 1
ATOM 686 N N . PRO A 1 91 ? -3.571 -8.878 -6.498 1.00 92.44 91 PRO A N 1
ATOM 687 C CA . PRO A 1 91 ? -4.470 -9.565 -5.581 1.00 92.44 91 PRO A CA 1
ATOM 688 C C . PRO A 1 91 ? -5.244 -8.574 -4.705 1.00 92.44 91 PRO A C 1
ATOM 690 O O . PRO A 1 91 ? -4.801 -7.449 -4.452 1.00 92.44 91 PRO A O 1
ATOM 693 N N . CYS A 1 92 ? -6.396 -9.017 -4.197 1.00 94.25 92 CYS A N 1
ATOM 694 C CA . CYS A 1 92 ? -7.179 -8.243 -3.238 1.00 94.25 92 CYS A CA 1
ATOM 695 C C . CYS A 1 92 ? -6.340 -7.893 -1.992 1.00 94.25 92 CYS A C 1
ATOM 697 O O . CYS A 1 92 ? -5.628 -8.754 -1.467 1.00 94.25 92 CYS A O 1
ATOM 699 N N . PRO A 1 93 ? -6.438 -6.656 -1.473 1.00 95.31 93 PRO A N 1
ATOM 700 C CA . PRO A 1 93 ? -5.671 -6.250 -0.306 1.00 95.31 93 PRO A CA 1
ATOM 701 C C . PRO A 1 93 ? -6.067 -7.049 0.942 1.00 95.31 93 PRO A C 1
ATOM 703 O O . PRO A 1 93 ? -7.246 -7.257 1.232 1.00 95.31 93 PRO A O 1
ATOM 706 N N . SER A 1 94 ? -5.070 -7.459 1.724 1.00 92.94 94 SER A N 1
ATOM 707 C CA . SER A 1 94 ? -5.244 -8.347 2.882 1.00 92.94 94 SER A CA 1
ATOM 708 C C . SER A 1 94 ? -5.933 -7.697 4.087 1.00 92.94 94 SER A C 1
ATOM 710 O O . SER A 1 94 ? -6.436 -8.405 4.954 1.00 92.94 94 SER A O 1
ATOM 712 N N . TYR A 1 95 ? -5.992 -6.363 4.152 1.00 94.00 95 TYR A N 1
ATOM 713 C CA . TYR A 1 95 ? -6.604 -5.633 5.270 1.00 94.00 95 TYR A CA 1
ATOM 714 C C . TYR A 1 95 ? -8.145 -5.630 5.246 1.00 94.00 95 TYR A C 1
ATOM 716 O O . TYR A 1 95 ? -8.775 -5.088 6.161 1.00 94.00 95 TYR A O 1
ATOM 724 N N . LEU A 1 96 ? -8.771 -6.181 4.199 1.00 94.00 96 LEU A N 1
ATOM 725 C CA . LEU A 1 96 ? -10.224 -6.186 4.051 1.00 94.00 96 LEU A CA 1
ATOM 726 C C . LEU A 1 96 ? -10.882 -7.085 5.117 1.00 94.00 96 LEU A C 1
ATOM 728 O O . LEU A 1 96 ? -10.579 -8.274 5.196 1.00 94.00 96 LEU A O 1
ATOM 732 N N . PRO A 1 97 ? -11.825 -6.562 5.921 1.00 88.50 97 PRO A N 1
ATOM 733 C CA . PRO A 1 97 ? -12.338 -7.274 7.092 1.00 88.50 97 PRO A CA 1
ATOM 734 C C . PRO A 1 97 ? -13.222 -8.486 6.775 1.00 88.50 97 PRO A C 1
ATOM 736 O O . PRO A 1 97 ? -13.454 -9.305 7.657 1.00 88.50 97 PRO A O 1
ATOM 739 N N . TRP A 1 98 ? -13.735 -8.593 5.549 1.00 85.19 98 TRP A N 1
ATOM 740 C CA . TRP A 1 98 ? -14.561 -9.715 5.084 1.00 85.19 98 TRP A CA 1
ATOM 741 C C . TRP A 1 98 ? -13.759 -10.777 4.329 1.00 85.19 98 TRP A C 1
ATOM 743 O O . TRP A 1 98 ? -14.337 -11.727 3.804 1.00 85.19 98 TRP A O 1
ATOM 753 N N . LEU A 1 99 ? -12.438 -10.615 4.244 1.00 85.31 99 LEU A N 1
ATOM 754 C CA . LEU A 1 99 ? -11.549 -11.595 3.641 1.00 85.31 99 LEU A CA 1
ATOM 755 C C . LEU A 1 99 ? -11.304 -12.734 4.654 1.00 85.31 99 LEU A C 1
ATOM 757 O O . LEU A 1 99 ? -10.203 -12.909 5.168 1.00 85.31 99 LEU A O 1
ATOM 761 N N . GLU A 1 100 ? -12.354 -13.474 5.024 1.00 61.91 100 GLU A N 1
ATOM 762 C CA . GLU A 1 100 ? -12.243 -14.662 5.879 1.00 61.91 100 GLU A CA 1
ATOM 763 C C . GLU A 1 100 ? -11.611 -15.808 5.073 1.00 61.91 100 GLU A C 1
ATOM 765 O O . GLU A 1 100 ? -12.272 -16.428 4.250 1.00 61.91 100 GLU A O 1
ATOM 770 N N . ASN A 1 101 ? -10.310 -16.041 5.295 1.00 60.00 101 ASN A N 1
ATOM 771 C CA . ASN A 1 101 ? -9.500 -17.196 4.876 1.00 60.00 101 ASN A CA 1
ATOM 772 C C . ASN A 1 101 ? -9.991 -17.975 3.640 1.00 60.00 101 ASN A C 1
ATOM 774 O O . ASN A 1 101 ? -10.738 -18.946 3.766 1.00 60.00 101 ASN A O 1
ATOM 778 N N . GLY A 1 102 ? -9.444 -17.661 2.462 1.00 47.44 102 GLY A N 1
ATOM 779 C CA . GLY A 1 102 ? -9.577 -18.567 1.326 1.00 47.44 102 GLY A CA 1
ATOM 780 C C . GLY A 1 102 ? -9.031 -18.063 -0.006 1.00 47.44 102 GLY A C 1
ATOM 781 O O . GLY A 1 102 ? -9.793 -17.609 -0.843 1.00 47.44 102 GLY A O 1
ATOM 782 N N . ASN A 1 103 ? -7.744 -18.315 -0.248 1.00 44.12 103 ASN A N 1
ATOM 783 C CA . ASN A 1 103 ? -7.282 -18.797 -1.555 1.00 44.12 103 ASN A CA 1
ATOM 784 C C . ASN A 1 103 ? -7.285 -17.817 -2.740 1.00 44.12 103 ASN A C 1
ATOM 786 O O . ASN A 1 103 ? -7.731 -18.189 -3.815 1.00 44.12 103 ASN A O 1
ATOM 790 N N . GLU A 1 104 ? -6.656 -16.654 -2.623 1.00 48.25 104 GLU A N 1
ATOM 791 C CA . GLU A 1 104 ? -6.022 -16.041 -3.800 1.00 48.25 104 GLU A CA 1
ATOM 792 C C . GLU A 1 104 ? -4.573 -15.709 -3.466 1.00 48.25 104 GLU A C 1
ATOM 794 O O . GLU A 1 104 ? -4.144 -14.570 -3.307 1.00 48.25 104 GLU A O 1
ATOM 799 N N . LYS A 1 105 ? -3.829 -16.802 -3.287 1.00 38.72 105 LYS A N 1
ATOM 800 C CA . LYS A 1 105 ? -2.391 -16.845 -3.490 1.00 38.72 105 LYS A CA 1
ATOM 801 C C . LYS A 1 105 ? -2.178 -16.682 -4.999 1.00 38.72 105 LYS A C 1
ATOM 803 O O . LYS A 1 105 ? -2.261 -17.673 -5.720 1.00 38.72 105 LYS A O 1
ATOM 808 N N . TRP A 1 106 ? -2.000 -15.449 -5.453 1.00 42.19 106 TRP A N 1
ATOM 809 C CA . TRP A 1 106 ? -1.396 -15.157 -6.751 1.00 42.19 106 TRP A CA 1
ATOM 810 C C . TRP A 1 106 ? 0.060 -14.786 -6.510 1.00 42.19 106 TRP A C 1
ATOM 812 O O . TRP A 1 106 ? 0.291 -13.848 -5.714 1.00 42.19 106 TRP A O 1
#

Solvent-accessible surface area (backbone atoms only — not comparable to full-atom values): 7320 Å² total; per-residue (Å²): 139,83,88,81,88,78,91,75,87,78,92,73,89,85,79,95,75,74,86,68,81,42,73,66,57,56,50,55,50,57,62,70,73,60,76,68,74,54,70,59,54,54,51,34,51,53,39,43,53,50,53,50,52,54,40,56,50,51,59,71,71,53,83,79,77,95,74,76,61,46,80,48,45,72,80,88,77,53,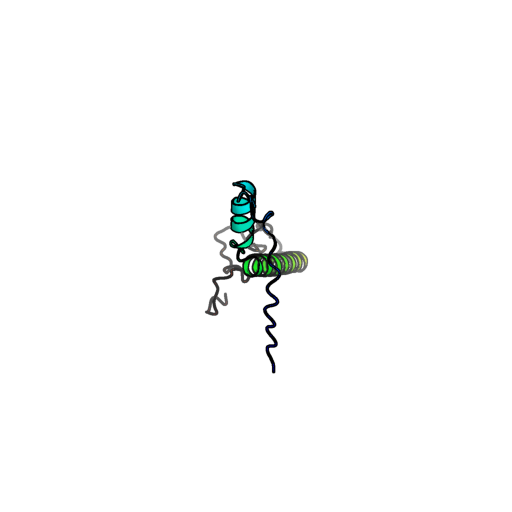66,43,67,68,38,66,84,77,93,83,87,72,74,82,60,85,41,47,91,82,71,75,83,79,88,76,88,124

Organism: NCBI:txid211598

InterPro domains:
  IPR001879 GPCR, family 2, extracellular hormone receptor domain [PF02793] (69-102)
  IPR001879 GPCR, family 2, extracellular hormone receptor domain [PS50227] (54-106)
  IPR017983 GPCR, family 2, secretin-like, conserved site [PS00649] (70-93)
  IPR036445 GPCR family 2, extracellular hormone r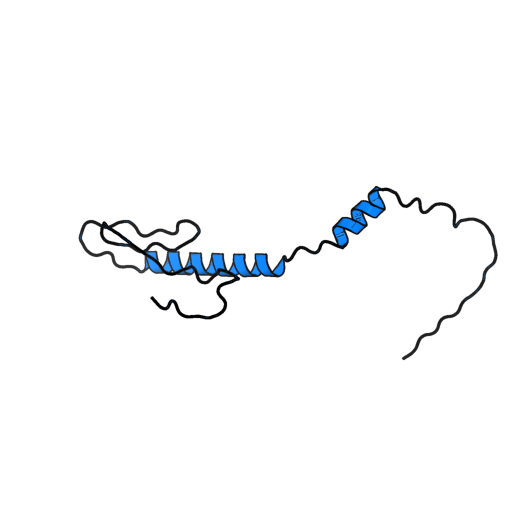eceptor domain superfamily [G3DSA:4.10.1240.10] (38-106)
  IPR036445 GPCR family 2, extracellular hormone receptor domain superfamily [SSF111418] (28-102)
  IPR050332 G-protein coupled receptor 2 [PTHR45620] (30-100)

pLDDT: mean 75.65, std 22.6, range [33.09, 98.44]

Sequence (106 aa):
MGMMTLLGLCSSMGLLSRISVTPASCVMILFLVKQAKGSLLEKTTAEWNKYKQECLKMLQESTVDTGIHCNGTFDQFVCWPYSPPGNVSVPCPSYLPWLENGNEKW

Mean predicted aligned error: 15.18 Å

Foldseek 3Di:
DDDDDDDDDDDDDDDPPDPPCPVVVVVVVVVVVPPDPVVLVVQLVVLLVVLVVVLVVCLVPDDDDPDDWDRWDDPSADTRHIGHPDDDDDDHRPSDPPCDDDDDPD

Nearest PDB structures (foldseek):
  5ott-assembly1_A  TM=9.449E-01  e=1.531E-04  Homo sapiens
  6dkj-assembly1_C  TM=8.441E-01  e=6.072E-04  Homo sapiens
  5xf1-assembly1_A  TM=8.702E-01  e=1.616E-02  Homo sapiens
  5xf1-assembly2_B  TM=8.536E-01  e=1.513E-02  Homo sapiens
  5xez-assembly1_A  TM=8.863E-01  e=2.243E-02  Homo sapiens

Secondary structure (DSSP, 8-state):
----------------------HHHHHHHHHHH----HHHHHHHHHHHHHHHHHHHHHHHHPPPPSS--BPPEE-SSSEEPPB-SS----PPPTT-TT--S-----

=== Feature glossary ===
A reading guide for the features in this record.

Start from the sequence.

  · This is the polypeptide sequence — one letter per residue, N-terminus first. Length ranges from a few dozen residues for small domains to over a thousand for large multi-domain proteins.

Fold it, and you get atomic coordinates and the backbone conformation that goes with them.

  · Structure coordinates are given as an mmCIF _atom_site loop: one row per atom with element, residue name, chain id, sequence number, and x/y/z position in Å. Only the four main-chain atoms per residue are included here; side chains are omitted to keep the record compact.

  · Backbone dihedral angles. Every residue except chain termini has a φ (preceding-C → N → Cα → C) and a ψ (N → Cα → C → next-N). They are reported in degrees following the IUPAC sign convention. Secondary structure is essentially a statement about which (φ, ψ) basin each residue occupies.

  · The SS8 string is DSSP's per-residue secondary-structure call. α-helix (H) means an i→i+4 H-bond ladder; β-strand (E) means the residue participates in a β-sheet; 3₁₀ (G) and π (I) are tighter and wider helices; T/S are turns/bends; '-' is loop.

  · SS3 is a coarse helix/strand/coil call (letters a/b/c) made by the P-SEA algorithm from inter-Cα distances and dihedrals. It is less detailed than DSSP but needs only Cα positions.

Summarize the fold with a handful of shape descriptors and a per-residue structural alphabet.

  · Radius of gyration (Rg) is the root-mean-square distance of Cα atoms from their centroid — a single number for overall size and compactness. A globular domain of N residues has Rg ≈ 2.2·N^0.38 Å; an extended or disordered chain has a much larger Rg. The Cα contact count is the number of residue pairs whose Cα atoms are within 8 Å and are more than four positions apart in sequence — a standard proxy for tertiary packing density. The bounding box is the smallest axis-aligned box enclosing all Cα atoms.

  · The Foldseek 3Di string encodes local tertiary geometry as a 20-letter alphabet — one character per residue — derived from the relative positions of nearby Cα atoms. Unlike the amino-acid sequence, 3Di is a direct function of the 3D structure, so two proteins with the same fold have similar 3Di strings even at low sequence identity.

  · Solvent-accessible surface area (SASA) is the area in Å² traced out by the centre of a 1.4 Å probe sphere (a water molecule) rolled over the protein's van der Waals surface (Shrake–Rupley / Lee–Richards construction). Buried residues have near-zero SASA; fully exposed residues can exceed 200 Å². The total SASA scales roughly with the number of surface residues.

Ask how reliable the model is.

  · pLDDT (predicted Local Distance Difference Test) is AlphaFold's per-residue confidence score, ranging from 0 to 100. Values above 90 indicate high confidence (typically well-packed cores); 70–90 is confident; 50–70 low confidence; below 50 usually means the region is disordered or the prediction is unreliable there. AlphaFold stores pLDDT in the mmCIF B-factor column.

  · B-factor (Debye–Waller factor) reflects atomic displacement in the crystal lattice. It is an experimental observable (units Å²), not a prediction; low values mean the atom is pinned down, high values mean it moves or is heterogeneous across the crystal.

  · Predicted Aligned Error (PAE) is an AlphaFold confidence matrix: entry (i, j) is the expected error in the position of residue j, in ångströms, when the prediction is superimposed on the true structure at residue i. Low PAE within a block of residues means that block is internally rigid and well-predicted;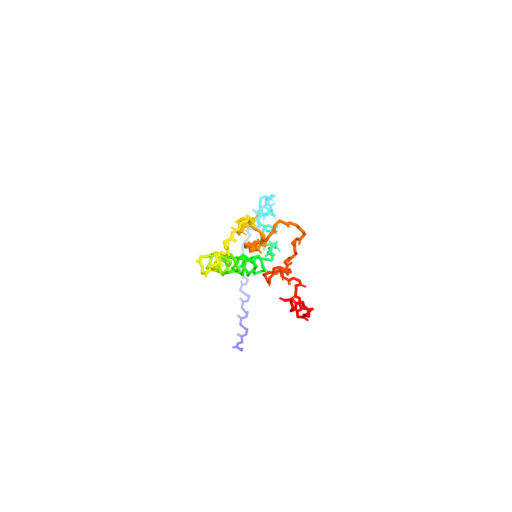 high PAE between two blocks means their relative placement is uncertain even if each block individually is confident.

Place it in context: what it resembles, what it is annotated as, and how it looks.

  · Nearest PDB neighbors are the top structural matches found by Foldseek when searching this structure against the entire Protein Data Bank. Each hit reports a TM-score (0 to 1; >0.5 almost always implies the same fold) and an E-value. These are *structural* homologs — they may share no detectable sequence similarity.

  · Functional annotations link the protein to curated databases. InterPro entries identify conserved domains and families by matching the sequence against member-database signatures (Pfam, PROSITE, CDD, …). Gene Ontology (GO) terms describe molecular function, biological process, and cellular component in a controlled vocabulary. CATH places the structure in a hierarchical fold classification (Class/Architecture/Topology/Homologous-superfamily). The organism is the source species.

  · Three diagnostic plots accompany the record. The Cα contact map visualizes the tertiary structure as a 2D adjacency matrix (8 Å cutoff, sequence-local contacts suppressed). The Ramachandran plot shows the distribution of backbone (φ, ψ) torsions, with points in the α and β basins reflecting secondary structure content. The PAE plot shows AlphaFold's inter-residue confidence as a color matrix.

  · Six rendered views show the 3D structure from the faces of a cube — i.e. along ±x, ±y, ±z. Rendering representation is drawn randomly per protein from cartoon (secondary-structure ribbons), sticks (backbone bonds), or molecular surface; coloring is either N→C rainbow (blue at the N-terminus through red at the C-terminus) or one color per chain.